Protein AF-A0A2G9IAM1-F1 (afdb_monomer_lite)

Sequence (75 aa):
MGNGGMSHGDVKDGEEENMAAWLLGVNNLKIQPFKLPPLGPHDARIRMKAVGICGSDVHYLKMKLFLVLCNSYVN

Secondary structure (DSSP, 8-state):
-PPPPP------S-----EEEEEEETTEEEEEE-PPPPPPTT------S--PPPHHHHHHHHH--S-----S---

Structure (mmCIF, N/CA/C/O backbone):
data_AF-A0A2G9IAM1-F1
#
_entry.id   AF-A0A2G9IAM1-F1
#
loop_
_atom_site.group_PDB
_atom_site.id
_atom_site.type_symbol
_atom_site.label_atom_id
_atom_site.label_alt_id
_atom_site.label_comp_id
_atom_site.label_asym_id
_atom_site.label_entity_id
_atom_site.label_seq_id
_atom_site.pdbx_PDB_ins_code
_atom_site.Cartn_x
_atom_site.Cartn_y
_atom_site.Cartn_z
_atom_site.occupancy
_atom_site.B_iso_or_equiv
_atom_site.auth_seq_id
_atom_site.auth_comp_id
_atom_site.auth_asym_id
_atom_site.auth_atom_id
_atom_site.pdbx_PDB_model_num
ATOM 1 N N . MET A 1 1 ? -19.199 -22.297 -19.405 1.00 38.28 1 MET A N 1
ATOM 2 C CA . MET A 1 1 ? -18.934 -21.239 -20.404 1.00 38.28 1 MET A CA 1
ATOM 3 C C . MET A 1 1 ? -19.069 -19.906 -19.683 1.00 38.28 1 MET A C 1
ATOM 5 O O . MET A 1 1 ? -20.182 -19.537 -19.339 1.00 38.28 1 MET A O 1
ATOM 9 N N . GLY A 1 2 ? -17.954 -19.278 -19.301 1.00 50.91 2 GLY A N 1
ATOM 10 C CA . GLY A 1 2 ? -17.962 -17.999 -18.582 1.00 50.91 2 GLY A CA 1
ATOM 11 C C . GLY A 1 2 ? -17.789 -16.851 -19.568 1.00 50.91 2 GLY A C 1
ATOM 12 O O . GLY A 1 2 ? -16.799 -16.833 -20.293 1.00 50.91 2 GLY A O 1
ATOM 13 N N . ASN A 1 3 ? -18.750 -15.927 -19.615 1.00 46.88 3 ASN A N 1
ATOM 14 C CA . ASN A 1 3 ? -18.636 -14.709 -20.411 1.00 46.88 3 ASN A CA 1
ATOM 15 C C . ASN A 1 3 ? -17.574 -13.794 -19.789 1.00 46.88 3 ASN A C 1
ATOM 17 O O . ASN A 1 3 ? -17.670 -13.423 -18.619 1.00 46.88 3 ASN A O 1
ATOM 21 N N . GLY A 1 4 ? -16.548 -13.471 -20.579 1.00 45.44 4 GLY A N 1
ATOM 22 C CA . GLY A 1 4 ? -15.495 -12.531 -20.213 1.00 45.44 4 GLY A CA 1
ATOM 23 C C . GLY A 1 4 ? -16.055 -11.124 -20.016 1.00 45.44 4 GLY A C 1
ATOM 24 O O . GLY A 1 4 ? -16.868 -10.649 -20.808 1.00 45.44 4 GLY A O 1
ATOM 25 N N . GLY A 1 5 ? -15.623 -10.470 -18.938 1.00 46.50 5 GLY A N 1
ATOM 26 C CA . GLY A 1 5 ? -15.952 -9.078 -18.653 1.00 46.50 5 GLY A CA 1
ATOM 27 C C . GLY A 1 5 ? -15.266 -8.138 -19.642 1.00 46.50 5 GLY A C 1
ATOM 28 O O . GLY A 1 5 ? -14.064 -8.241 -19.876 1.00 46.50 5 GLY A O 1
ATOM 29 N N . MET A 1 6 ? -16.052 -7.229 -20.214 1.00 49.75 6 MET A N 1
ATOM 30 C CA . MET A 1 6 ? -15.615 -6.186 -21.137 1.00 49.75 6 MET A CA 1
ATOM 31 C C . MET A 1 6 ? -14.624 -5.241 -20.446 1.00 49.75 6 MET A C 1
ATOM 33 O O . MET A 1 6 ? -14.933 -4.656 -19.407 1.00 49.75 6 MET A O 1
ATOM 37 N N . SER A 1 7 ? -13.446 -5.058 -21.039 1.00 54.59 7 SER A N 1
ATOM 38 C CA . SER A 1 7 ? -12.544 -3.960 -20.706 1.00 54.59 7 SER A CA 1
ATOM 39 C C . SER A 1 7 ? -13.167 -2.643 -21.181 1.00 54.59 7 SER A C 1
ATOM 41 O O . SER A 1 7 ? -13.091 -2.314 -22.362 1.00 54.59 7 SER A O 1
ATOM 43 N N . HIS A 1 8 ? -13.789 -1.893 -20.266 1.00 44.09 8 HIS A N 1
ATOM 44 C CA . HIS A 1 8 ? -13.817 -0.430 -20.380 1.00 44.09 8 HIS A CA 1
ATOM 45 C C . HIS A 1 8 ? -12.343 0.009 -20.400 1.00 44.09 8 HIS A C 1
ATOM 47 O O . HIS A 1 8 ? -11.598 -0.351 -19.494 1.00 44.09 8 HIS A O 1
ATOM 53 N N . GLY A 1 9 ? -11.812 0.623 -21.451 1.00 37.88 9 GLY A N 1
ATOM 54 C CA . GLY A 1 9 ? -12.367 1.724 -22.229 1.00 37.88 9 GLY A CA 1
ATOM 55 C C . GLY A 1 9 ? -11.447 2.911 -21.943 1.00 37.88 9 GLY A C 1
ATOM 56 O O . GLY A 1 9 ? -11.290 3.281 -20.783 1.00 37.88 9 GLY A O 1
ATOM 57 N N . ASP A 1 10 ? -10.767 3.410 -22.973 1.00 46.84 10 ASP A N 1
ATOM 58 C CA . ASP A 1 10 ? -9.738 4.450 -22.926 1.00 46.84 10 ASP A CA 1
ATOM 59 C C . ASP A 1 10 ? -10.105 5.640 -22.021 1.00 46.84 10 ASP A C 1
ATOM 61 O O . ASP A 1 10 ? -11.017 6.417 -22.320 1.00 46.84 10 ASP A O 1
ATOM 65 N N . VAL A 1 11 ? -9.362 5.810 -20.921 1.00 46.31 11 VAL A N 1
ATOM 66 C CA . VAL A 1 11 ? -9.404 7.030 -20.107 1.00 46.31 11 VAL A CA 1
ATOM 67 C C . VAL A 1 11 ? -8.436 8.034 -20.726 1.00 46.31 11 VAL A C 1
ATOM 69 O O . VAL A 1 11 ? -7.224 7.837 -20.727 1.00 46.31 11 VAL A O 1
ATOM 72 N N . LYS A 1 12 ? -9.024 9.088 -21.293 1.00 44.34 12 LYS A N 1
ATOM 73 C CA . LYS A 1 12 ? -8.373 10.305 -21.791 1.00 44.34 12 LYS A CA 1
ATOM 74 C C . LYS A 1 12 ? -7.672 11.045 -20.646 1.00 44.34 12 LYS A C 1
ATOM 76 O O . LYS A 1 12 ? -8.181 11.014 -19.532 1.00 44.34 12 LYS A O 1
ATOM 81 N N . ASP A 1 13 ? -6.569 11.725 -20.96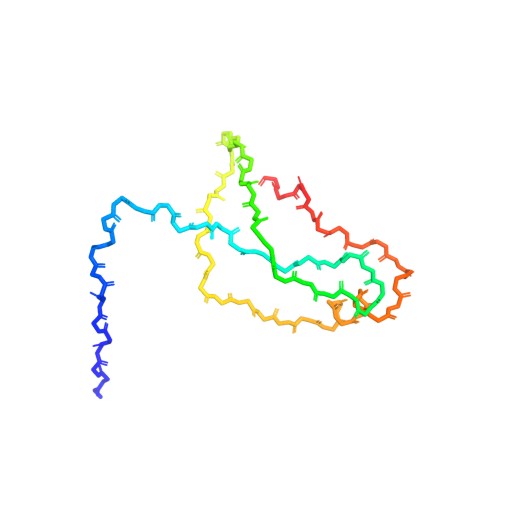3 1.00 42.47 13 ASP A N 1
ATOM 82 C CA . ASP A 1 13 ? -5.726 12.578 -20.103 1.00 42.47 13 ASP A CA 1
ATOM 83 C C . ASP A 1 13 ? -6.449 13.257 -18.925 1.00 42.47 13 ASP A C 1
ATOM 85 O O . ASP A 1 13 ? -6.896 14.402 -18.982 1.00 42.47 13 ASP A O 1
ATOM 89 N N . GLY A 1 14 ? -6.521 12.521 -17.825 1.00 45.94 14 GLY A N 1
ATOM 90 C CA . GLY A 1 14 ? -6.850 12.975 -16.489 1.00 45.94 14 GLY A CA 1
ATOM 91 C C . GLY A 1 14 ? -6.141 11.994 -15.580 1.00 45.94 14 GLY A C 1
ATOM 92 O O . GLY A 1 14 ? -6.611 10.872 -15.416 1.00 45.94 14 GLY A O 1
ATOM 93 N N . GLU A 1 15 ? -4.941 12.357 -15.128 1.00 58.53 15 GLU A N 1
ATOM 94 C CA . GLU A 1 15 ? -4.081 11.491 -14.324 1.00 58.53 15 GLU A CA 1
ATOM 95 C C . GLU A 1 15 ? -4.864 11.010 -13.100 1.00 58.53 15 GLU A C 1
ATOM 97 O O . GLU A 1 15 ? -5.094 11.768 -12.161 1.00 58.53 15 GLU A O 1
ATOM 102 N N . GLU A 1 16 ? -5.332 9.761 -13.122 1.00 68.75 16 GLU A N 1
ATOM 103 C CA . GLU A 1 16 ? -5.960 9.164 -11.952 1.00 68.75 16 GLU A CA 1
ATOM 104 C C . GLU A 1 16 ? -4.899 9.127 -10.846 1.00 68.75 16 GLU A C 1
ATOM 106 O O . GLU A 1 16 ? -3.873 8.444 -10.961 1.00 68.75 16 GLU A O 1
ATOM 111 N N . GLU A 1 17 ? -5.099 9.949 -9.814 1.00 85.25 17 GLU A N 1
ATOM 112 C CA . GLU A 1 17 ? -4.143 10.085 -8.725 1.00 85.25 17 GLU A CA 1
ATOM 113 C C . GLU A 1 17 ? -3.959 8.733 -8.032 1.00 85.25 17 GLU A C 1
ATOM 115 O O . GLU A 1 17 ? -4.916 8.036 -7.690 1.00 85.25 17 GLU A O 1
ATOM 120 N N . ASN A 1 18 ? -2.706 8.341 -7.811 1.00 88.62 18 ASN A N 1
ATOM 121 C CA . ASN A 1 18 ? -2.405 7.063 -7.186 1.00 88.62 18 ASN A CA 1
ATOM 122 C C . ASN A 1 18 ? -2.768 7.102 -5.692 1.00 88.62 18 ASN A C 1
ATOM 124 O O . ASN A 1 18 ? -1.989 7.582 -4.873 1.00 88.62 18 ASN A O 1
ATOM 128 N N . MET A 1 19 ? -3.949 6.605 -5.332 1.00 91.50 19 MET A N 1
ATOM 129 C CA . MET A 1 19 ? -4.432 6.583 -3.949 1.00 91.50 19 MET A CA 1
ATOM 130 C C . MET A 1 19 ? -3.820 5.428 -3.146 1.00 91.50 19 MET A C 1
ATOM 132 O O . MET A 1 19 ? -3.712 4.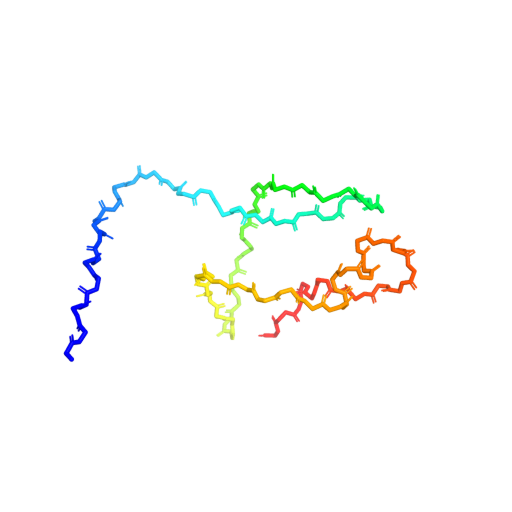303 -3.630 1.00 91.50 19 MET A O 1
ATOM 136 N N . ALA A 1 20 ? -3.475 5.686 -1.884 1.00 92.38 20 ALA A N 1
ATOM 137 C CA . ALA A 1 20 ? -2.947 4.687 -0.956 1.00 92.38 20 ALA A CA 1
ATOM 138 C C . ALA A 1 20 ? -3.584 4.810 0.436 1.00 92.38 20 ALA A C 1
ATOM 140 O O . ALA A 1 20 ? -4.090 5.867 0.816 1.00 92.38 20 ALA A O 1
ATOM 141 N N . ALA A 1 21 ? -3.541 3.729 1.217 1.00 92.38 21 ALA A N 1
ATOM 142 C CA . ALA A 1 21 ? -3.942 3.738 2.620 1.00 92.38 21 ALA A CA 1
ATOM 143 C C . ALA A 1 21 ? -2.753 4.123 3.516 1.00 92.38 21 ALA A C 1
ATOM 145 O O . ALA A 1 21 ? -1.733 3.440 3.552 1.00 92.38 21 ALA A O 1
ATOM 146 N N . TRP A 1 22 ? -2.899 5.214 4.259 1.00 91.00 22 TRP A N 1
ATOM 147 C CA . TRP A 1 22 ? -1.890 5.785 5.143 1.00 91.00 22 TRP A CA 1
ATOM 148 C C . TRP A 1 22 ? -2.254 5.554 6.599 1.00 91.00 22 TRP A C 1
ATOM 150 O O . TRP A 1 22 ? -3.302 6.008 7.063 1.00 91.00 22 TRP A O 1
ATOM 160 N N . LEU A 1 23 ? -1.360 4.911 7.342 1.00 91.75 23 LEU A N 1
ATOM 161 C CA . LEU A 1 23 ? -1.484 4.769 8.787 1.00 91.75 23 LEU A CA 1
ATOM 162 C C . LEU A 1 23 ? -0.783 5.939 9.493 1.00 91.75 23 LEU A C 1
ATOM 164 O O . LEU A 1 23 ? 0.416 5.901 9.760 1.00 91.75 23 LEU A O 1
ATOM 168 N N . LEU A 1 24 ? -1.538 6.988 9.815 1.00 89.50 24 LEU A N 1
ATOM 169 C CA . LEU A 1 24 ? -1.006 8.206 10.444 1.00 89.50 24 LEU A CA 1
ATOM 170 C C . LEU A 1 24 ? -0.820 8.052 11.966 1.00 89.50 24 LEU A C 1
ATOM 172 O O . LEU A 1 24 ? -0.066 8.782 12.604 1.00 89.50 24 LEU A O 1
ATOM 176 N N . GLY A 1 25 ? -1.490 7.075 12.573 1.00 87.00 25 GLY A N 1
ATOM 177 C CA . GLY A 1 25 ? -1.608 6.901 14.020 1.00 87.00 25 GLY A CA 1
ATOM 178 C C . GLY A 1 25 ? -2.122 5.510 14.369 1.00 87.00 25 GLY A C 1
ATOM 179 O O . GLY A 1 25 ? -2.616 4.809 13.491 1.00 87.00 25 GLY A O 1
ATOM 180 N N . VAL A 1 26 ? -2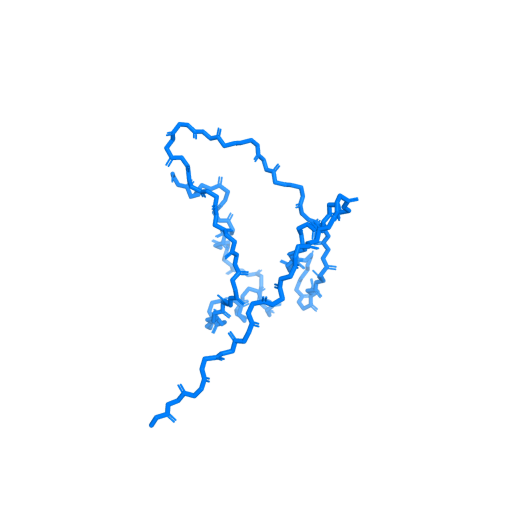.040 5.125 15.646 1.00 89.00 26 VAL A N 1
ATOM 181 C CA . VAL A 1 26 ? -2.835 3.988 16.138 1.00 89.00 26 VAL A CA 1
ATOM 182 C C . VAL A 1 26 ? -4.300 4.271 15.809 1.00 89.00 26 VAL A C 1
ATOM 184 O O . VAL A 1 26 ? -4.784 5.373 16.061 1.00 89.00 26 VAL A O 1
ATOM 187 N N . ASN A 1 27 ? -4.969 3.308 15.179 1.00 89.88 27 ASN A N 1
ATOM 188 C CA . ASN A 1 27 ? -6.363 3.383 14.748 1.00 89.88 27 ASN A CA 1
ATOM 189 C C . ASN A 1 27 ? -6.698 4.552 13.796 1.00 89.88 27 ASN A C 1
ATOM 191 O O . ASN A 1 27 ? -7.869 4.880 13.626 1.00 89.88 27 ASN A O 1
ATOM 195 N N . ASN A 1 28 ? -5.704 5.164 13.143 1.00 90.94 28 ASN A N 1
ATOM 196 C CA . ASN A 1 28 ? -5.902 6.300 12.239 1.00 90.94 28 ASN A CA 1
ATOM 197 C C . ASN A 1 28 ? -5.402 5.958 10.829 1.00 90.94 28 ASN A C 1
ATOM 199 O O . ASN A 1 28 ? -4.291 6.331 10.441 1.00 90.94 28 ASN A O 1
ATOM 203 N N . LEU A 1 29 ? -6.230 5.211 10.095 1.00 92.00 29 LEU A N 1
ATOM 204 C CA . LEU A 1 29 ? -6.016 4.851 8.695 1.00 92.00 29 LEU A CA 1
ATOM 205 C C . LEU A 1 29 ? -6.799 5.813 7.790 1.00 92.00 29 LEU A C 1
ATOM 207 O O . LEU A 1 29 ? -8.004 5.982 7.973 1.00 92.00 29 LEU A O 1
ATOM 211 N N . LYS A 1 30 ? -6.134 6.430 6.809 1.00 90.94 30 LYS A N 1
ATOM 212 C CA . LYS A 1 30 ? -6.758 7.348 5.841 1.00 90.94 30 LYS A CA 1
ATOM 213 C C . LYS A 1 30 ? -6.357 7.015 4.414 1.00 90.94 30 LYS A C 1
ATOM 215 O O . LYS A 1 30 ? -5.199 6.704 4.168 1.00 90.94 30 LYS A O 1
ATOM 220 N N . ILE A 1 31 ? -7.280 7.149 3.469 1.00 91.81 31 ILE A N 1
ATOM 221 C CA . ILE A 1 31 ? -6.965 7.048 2.040 1.00 91.81 31 ILE A CA 1
ATOM 222 C C . ILE A 1 31 ? -6.511 8.424 1.549 1.00 91.81 31 ILE A C 1
ATOM 224 O O . ILE A 1 31 ? -7.239 9.399 1.723 1.00 91.81 31 ILE A O 1
ATOM 228 N N . GLN A 1 32 ? -5.301 8.520 1.000 1.00 90.75 32 GLN A N 1
ATOM 229 C CA . GLN A 1 32 ? -4.726 9.777 0.506 1.00 90.75 32 GLN A CA 1
ATOM 230 C C . GLN A 1 32 ? -3.877 9.534 -0.752 1.00 90.75 32 GLN A C 1
ATOM 232 O O . GLN A 1 32 ? -3.359 8.422 -0.916 1.00 90.75 32 GLN A O 1
ATOM 237 N N . PRO A 1 33 ? -3.691 10.552 -1.612 1.00 91.62 33 PRO A N 1
ATOM 238 C CA . PRO A 1 33 ? -2.814 10.450 -2.773 1.00 91.62 33 PRO A CA 1
ATOM 239 C C . PRO A 1 33 ? -1.371 10.115 -2.371 1.00 91.62 33 PRO A C 1
ATOM 241 O O . PRO A 1 33 ? -0.850 10.609 -1.370 1.00 91.62 33 PRO A O 1
ATOM 244 N N . PHE A 1 34 ? -0.710 9.277 -3.162 1.00 88.62 34 PHE A N 1
ATOM 245 C CA . PHE A 1 34 ? 0.696 8.920 -3.035 1.00 88.62 34 PHE A CA 1
ATOM 246 C C . PHE A 1 34 ? 1.419 9.215 -4.344 1.00 88.62 34 PHE A C 1
ATOM 248 O O . PHE A 1 34 ? 1.184 8.571 -5.371 1.00 88.62 34 PHE A O 1
ATOM 255 N N . LYS A 1 35 ? 2.347 10.172 -4.286 1.00 88.50 35 LYS A N 1
ATOM 256 C CA . LYS A 1 35 ? 3.219 10.496 -5.410 1.00 88.50 35 LYS A CA 1
ATOM 257 C C . LYS A 1 35 ? 4.265 9.398 -5.572 1.00 88.50 35 LYS A C 1
ATOM 259 O O . LYS A 1 35 ? 5.087 9.186 -4.686 1.00 88.50 35 LYS A O 1
ATOM 264 N N . LEU A 1 36 ? 4.229 8.722 -6.715 1.00 86.56 36 LEU A N 1
ATOM 265 C CA . LEU A 1 36 ? 5.164 7.647 -7.018 1.00 86.56 36 LEU A CA 1
ATOM 266 C C . LEU A 1 36 ? 6.592 8.203 -7.181 1.00 86.56 36 LEU A C 1
ATOM 268 O O . LEU A 1 36 ? 6.769 9.203 -7.887 1.00 86.56 36 LEU A O 1
ATOM 272 N N . PRO A 1 37 ? 7.605 7.583 -6.549 1.00 89.00 37 PRO A N 1
ATOM 273 C CA . PRO A 1 37 ? 9.001 7.934 -6.780 1.00 89.00 37 PRO A CA 1
ATOM 274 C C . PRO A 1 37 ? 9.449 7.521 -8.196 1.00 89.00 37 PRO A C 1
ATOM 276 O O . PRO A 1 37 ? 8.791 6.694 -8.836 1.00 89.00 37 PRO A O 1
ATOM 279 N N . PRO A 1 38 ? 10.557 8.089 -8.709 1.00 90.88 38 PRO A N 1
ATOM 280 C CA . PRO A 1 38 ? 11.170 7.609 -9.945 1.00 90.88 38 PRO A CA 1
ATOM 281 C C . PRO A 1 38 ? 11.674 6.170 -9.774 1.00 90.88 38 PRO A C 1
ATOM 283 O O . PRO A 1 38 ? 12.117 5.797 -8.691 1.00 90.88 38 PRO A O 1
ATOM 286 N N . LEU A 1 39 ? 11.610 5.381 -10.848 1.00 92.25 39 LEU A N 1
ATOM 287 C CA . LEU A 1 39 ? 12.024 3.975 -10.852 1.00 92.25 39 LEU A CA 1
ATOM 288 C C . LEU A 1 39 ? 13.523 3.839 -11.130 1.00 92.25 39 LEU A C 1
ATOM 290 O O . LEU A 1 39 ? 14.060 4.526 -12.005 1.00 92.25 39 LEU A O 1
ATOM 294 N N . GLY A 1 40 ? 14.173 2.924 -10.416 1.00 94.81 40 GLY A N 1
ATOM 295 C CA . GLY A 1 40 ? 15.522 2.460 -10.708 1.00 94.81 40 GLY A CA 1
ATOM 296 C C . GLY A 1 40 ? 15.576 1.439 -11.858 1.00 94.81 40 GLY A C 1
ATOM 297 O O . GLY A 1 40 ? 14.542 0.985 -12.350 1.00 94.81 40 GLY A O 1
ATOM 298 N N . PRO A 1 41 ? 16.786 1.040 -12.297 1.00 94.88 41 PRO A N 1
ATOM 299 C CA . PRO A 1 41 ? 16.972 0.100 -13.410 1.00 94.88 41 PRO A CA 1
ATOM 300 C C . PRO A 1 41 ? 16.421 -1.315 -13.181 1.00 94.88 41 PRO A C 1
ATOM 302 O O . PRO A 1 41 ? 16.270 -2.066 -14.144 1.00 94.88 41 PRO A O 1
ATOM 305 N N . HIS A 1 42 ? 16.164 -1.695 -11.928 1.00 96.12 42 HIS A N 1
ATOM 306 C CA . HIS A 1 42 ? 15.707 -3.034 -11.548 1.00 96.12 42 HIS A CA 1
ATOM 307 C C . HIS A 1 42 ? 14.297 -3.043 -10.940 1.00 96.12 42 HIS A C 1
ATOM 309 O O . HIS A 1 42 ? 13.792 -4.108 -10.592 1.00 96.12 42 HIS A O 1
ATOM 315 N N . ASP A 1 43 ? 13.628 -1.890 -10.914 1.00 94.06 43 ASP A N 1
ATOM 316 C CA . ASP A 1 43 ? 12.307 -1.746 -10.314 1.00 94.06 43 ASP A CA 1
ATOM 317 C C . ASP A 1 43 ? 11.206 -2.065 -11.333 1.00 94.06 43 ASP A C 1
ATOM 319 O O . ASP A 1 43 ? 11.303 -1.754 -12.525 1.00 94.06 43 ASP A O 1
ATOM 323 N N . ALA A 1 44 ? 10.086 -2.601 -10.849 1.00 89.31 44 ALA A N 1
ATOM 324 C CA . ALA A 1 44 ? 8.881 -2.792 -11.647 1.00 89.31 44 ALA A CA 1
ATOM 325 C C . ALA A 1 44 ? 7.723 -1.936 -11.121 1.00 89.31 44 ALA A C 1
ATOM 327 O O . ALA A 1 44 ? 7.411 -1.934 -9.929 1.00 89.31 44 ALA A O 1
ATOM 328 N N . ARG A 1 45 ? 7.011 -1.255 -12.028 1.00 89.25 45 ARG A N 1
ATOM 329 C CA . ARG A 1 45 ? 5.774 -0.536 -11.692 1.00 89.25 45 ARG A CA 1
ATOM 330 C C . ARG A 1 45 ? 4.570 -1.447 -11.859 1.00 89.25 45 ARG A C 1
ATOM 332 O O . ARG A 1 45 ? 4.210 -1.816 -12.974 1.00 89.25 45 ARG A O 1
ATOM 339 N N . ILE A 1 46 ? 3.915 -1.757 -10.746 1.00 89.19 46 ILE A N 1
ATOM 340 C CA . ILE A 1 46 ? 2.750 -2.642 -10.720 1.00 89.19 46 ILE A CA 1
ATOM 341 C C . ILE A 1 46 ? 1.473 -1.830 -10.510 1.00 89.19 46 ILE A C 1
ATOM 343 O O . ILE A 1 46 ? 1.373 -1.039 -9.573 1.00 89.19 46 ILE A O 1
ATOM 347 N N . ARG A 1 47 ? 0.470 -2.047 -11.369 1.00 88.19 47 ARG A N 1
ATOM 348 C CA . ARG A 1 47 ? -0.887 -1.530 -11.154 1.00 88.19 47 ARG A CA 1
ATOM 349 C C . ARG A 1 47 ? -1.643 -2.500 -10.250 1.00 88.19 47 ARG A C 1
ATOM 351 O O . ARG A 1 47 ? -2.001 -3.598 -10.674 1.00 88.19 47 ARG A O 1
ATOM 358 N N . MET A 1 48 ? -1.885 -2.089 -9.011 1.00 87.25 48 MET A N 1
ATOM 359 C CA . MET A 1 48 ? -2.593 -2.918 -8.038 1.00 87.25 48 MET A CA 1
ATOM 360 C C . MET A 1 48 ? -4.070 -3.061 -8.419 1.00 87.25 48 MET A C 1
ATOM 362 O O . MET A 1 48 ? -4.774 -2.068 -8.570 1.00 87.25 48 MET A O 1
ATOM 366 N N . LYS A 1 49 ? -4.544 -4.306 -8.559 1.00 87.69 49 LYS A N 1
ATOM 367 C CA . LYS A 1 49 ? -5.972 -4.622 -8.752 1.00 87.69 49 LYS A CA 1
ATOM 368 C C . LYS A 1 49 ? -6.665 -4.980 -7.437 1.00 87.69 49 LYS A C 1
ATOM 370 O O . LYS A 1 49 ? -7.820 -4.624 -7.234 1.00 87.69 49 LYS A O 1
ATOM 375 N N . ALA A 1 50 ? -5.973 -5.721 -6.575 1.00 87.12 50 ALA A N 1
ATOM 376 C CA . ALA A 1 50 ? -6.454 -6.147 -5.267 1.00 87.12 50 ALA A CA 1
ATOM 377 C C . ALA A 1 50 ? -5.266 -6.502 -4.364 1.00 87.12 50 ALA A C 1
ATOM 379 O O . ALA A 1 50 ? -4.223 -6.934 -4.856 1.00 87.12 50 ALA A O 1
ATOM 380 N N . VAL A 1 51 ? -5.450 -6.359 -3.051 1.00 91.12 51 VAL A N 1
ATOM 381 C CA . VAL A 1 51 ? -4.501 -6.784 -2.016 1.00 91.12 51 VAL A CA 1
ATOM 382 C C . VAL A 1 51 ? -5.273 -7.454 -0.880 1.00 91.12 51 VAL A C 1
ATOM 384 O O . VAL A 1 51 ? -6.350 -6.993 -0.500 1.00 91.12 51 VAL A O 1
ATOM 387 N N . GLY A 1 52 ? -4.756 -8.571 -0.372 1.00 89.81 52 GLY A N 1
ATOM 388 C CA . GLY A 1 52 ? -5.302 -9.225 0.815 1.00 89.81 52 GLY A CA 1
ATOM 389 C C . GLY A 1 52 ? -4.758 -8.576 2.083 1.00 89.81 52 GLY A C 1
ATOM 390 O O . GLY A 1 52 ? -3.577 -8.250 2.138 1.00 89.81 52 GLY A O 1
ATOM 391 N N . ILE A 1 53 ? -5.604 -8.412 3.098 1.00 89.94 53 ILE A N 1
ATOM 392 C CA . ILE A 1 53 ? -5.184 -7.910 4.412 1.00 89.94 53 ILE A CA 1
ATOM 393 C C . ILE A 1 53 ? -4.670 -9.07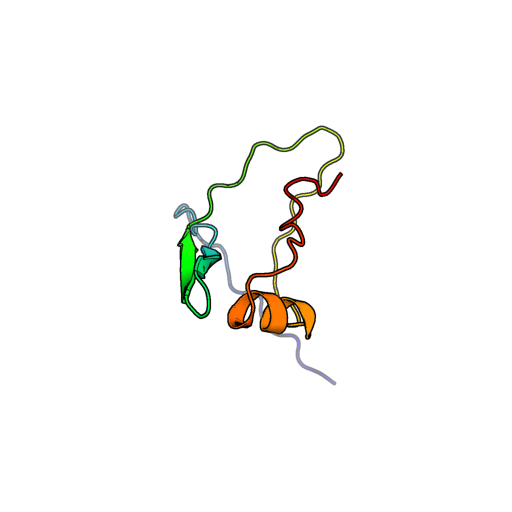4 5.258 1.00 89.94 53 ILE A C 1
ATOM 395 O O . ILE A 1 53 ? -5.364 -10.080 5.425 1.00 89.94 53 ILE A O 1
ATOM 399 N N . CYS A 1 54 ? -3.470 -8.924 5.814 1.00 91.38 54 CYS A N 1
ATOM 400 C CA . CYS A 1 54 ? -2.863 -9.887 6.725 1.00 91.38 54 CYS A CA 1
ATOM 401 C C . CYS A 1 54 ? -3.071 -9.466 8.192 1.00 91.38 54 CYS A C 1
ATOM 403 O O . CYS A 1 54 ? -3.303 -8.298 8.510 1.00 91.38 54 CYS A O 1
ATOM 405 N N . GLY A 1 55 ? -2.941 -10.414 9.125 1.00 88.56 55 GLY A N 1
ATOM 406 C CA . GLY A 1 55 ? -2.988 -10.123 10.562 1.00 88.56 55 GLY A CA 1
ATOM 407 C C . GLY A 1 55 ? -1.927 -9.109 11.012 1.00 88.56 55 GLY A C 1
ATOM 408 O O . GLY A 1 55 ? -2.180 -8.341 11.941 1.00 88.56 55 GLY A O 1
ATOM 409 N N . SER A 1 56 ? -0.784 -9.043 10.318 1.00 86.44 56 SER A N 1
ATOM 410 C CA . SER A 1 56 ? 0.246 -8.022 10.543 1.00 86.44 56 SER A CA 1
ATOM 411 C C . SER A 1 56 ? -0.299 -6.610 10.343 1.00 86.44 56 SER A C 1
ATOM 413 O O . SER A 1 56 ? -0.067 -5.749 11.184 1.00 86.44 56 SER A O 1
ATOM 415 N N . ASP A 1 57 ? -1.092 -6.375 9.299 1.00 87.50 57 ASP A N 1
ATOM 416 C C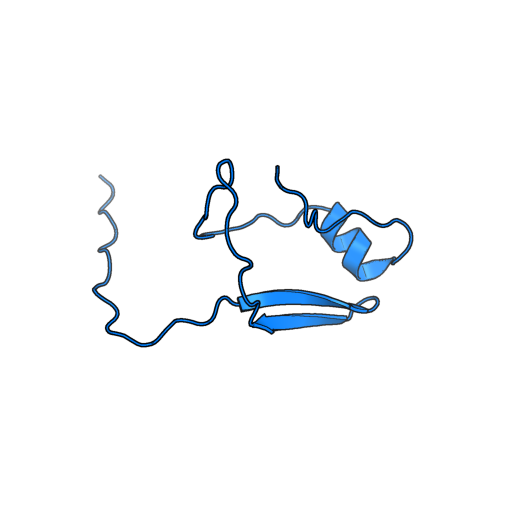A . ASP A 1 57 ? -1.628 -5.047 8.976 1.00 87.50 57 ASP A CA 1
ATOM 417 C C . ASP A 1 57 ? -2.592 -4.564 10.067 1.00 87.50 57 ASP A C 1
ATOM 419 O O . ASP A 1 57 ? -2.575 -3.402 10.480 1.00 87.50 57 ASP A O 1
ATOM 423 N N . VAL A 1 58 ? -3.393 -5.487 10.608 1.00 88.44 58 VAL A N 1
ATOM 424 C CA . VAL A 1 58 ? -4.290 -5.219 11.742 1.00 88.44 58 VAL A CA 1
ATOM 425 C C . VAL A 1 58 ? -3.495 -4.948 13.017 1.00 88.44 58 VAL A C 1
ATOM 427 O O . VAL A 1 58 ? -3.876 -4.089 13.817 1.00 88.44 58 VAL A O 1
ATOM 430 N N . HIS A 1 59 ? -2.382 -5.655 13.209 1.00 87.06 59 HIS A N 1
ATOM 431 C CA . HIS A 1 59 ? -1.482 -5.424 14.330 1.00 87.06 59 HIS A CA 1
ATOM 432 C C . HIS A 1 59 ? -0.847 -4.025 14.259 1.00 87.06 59 HIS A C 1
ATOM 434 O O . HIS A 1 59 ? -0.842 -3.308 15.262 1.00 87.06 59 HIS A O 1
ATOM 440 N N . TYR A 1 60 ? -0.425 -3.580 13.069 1.00 82.25 60 TY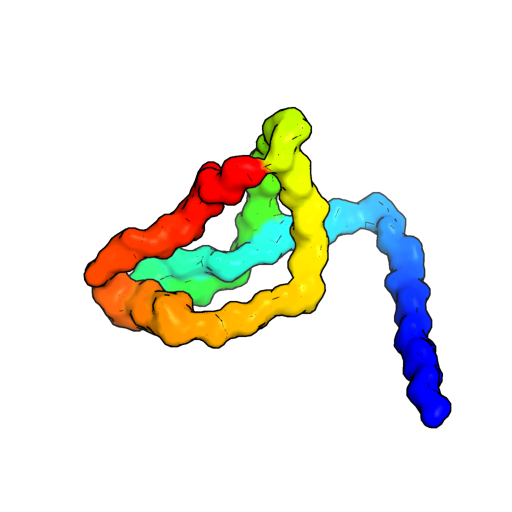R A N 1
ATOM 441 C CA . TYR A 1 60 ? 0.033 -2.206 12.829 1.00 82.25 60 TYR A CA 1
ATOM 442 C C . TYR A 1 60 ? -1.038 -1.178 13.139 1.00 82.25 60 TYR A C 1
ATOM 444 O O . TYR A 1 60 ? -0.774 -0.198 13.840 1.00 82.25 60 TYR A O 1
ATOM 452 N N . LEU A 1 61 ? -2.253 -1.428 12.654 1.00 86.75 61 LEU A N 1
ATOM 453 C CA . LEU A 1 61 ? -3.384 -0.543 12.870 1.00 86.75 61 LEU A CA 1
ATOM 454 C C . LEU A 1 61 ? -3.693 -0.368 14.361 1.00 86.75 61 LEU A C 1
ATOM 456 O O . LEU A 1 61 ? -4.005 0.744 14.776 1.00 86.75 61 LEU A O 1
ATOM 460 N N . LYS A 1 62 ? -3.609 -1.435 15.164 1.00 82.75 62 LYS A N 1
ATOM 461 C CA . LYS A 1 62 ? -4.057 -1.423 16.565 1.00 82.75 62 LYS A CA 1
ATOM 462 C C . LYS A 1 62 ? -2.970 -1.154 17.601 1.00 82.75 62 LYS A C 1
ATOM 464 O O . LYS A 1 62 ? -3.298 -0.593 18.639 1.00 82.75 62 LYS A O 1
ATOM 469 N N . MET A 1 63 ? -1.725 -1.587 17.388 1.00 67.81 63 MET A N 1
ATOM 470 C CA . MET A 1 63 ? -0.785 -1.722 18.510 1.00 67.81 63 MET A CA 1
ATOM 471 C C . MET A 1 63 ? 0.410 -0.762 18.495 1.00 67.81 63 MET A C 1
ATOM 473 O O . MET A 1 63 ? 0.956 -0.532 19.565 1.00 67.81 63 MET A O 1
ATOM 477 N N . LYS A 1 64 ? 0.837 -0.206 17.343 1.00 62.81 64 LYS A N 1
ATOM 478 C CA . LYS A 1 64 ? 2.109 0.557 17.191 1.00 62.81 64 LYS A CA 1
ATOM 479 C C . LYS A 1 64 ? 3.197 0.157 18.217 1.00 62.81 64 LYS A C 1
ATOM 481 O O . LYS A 1 64 ? 3.632 0.979 19.016 1.00 62.81 64 LYS A O 1
ATOM 486 N N . LEU A 1 65 ? 3.675 -1.088 18.172 1.00 43.16 65 LEU A N 1
ATOM 487 C CA . LEU A 1 65 ? 4.972 -1.446 18.761 1.00 43.16 65 LEU A CA 1
ATOM 488 C C . LEU A 1 65 ? 5.570 -2.684 18.084 1.00 43.16 65 LEU A C 1
ATOM 490 O O . LEU A 1 65 ? 5.701 -3.726 18.706 1.00 43.16 65 LEU A O 1
ATOM 494 N N . PHE A 1 66 ? 5.893 -2.559 16.798 1.00 40.44 66 PHE A N 1
ATOM 495 C CA . PHE A 1 66 ? 7.098 -3.126 16.174 1.00 40.44 66 PHE A CA 1
ATOM 496 C C . PHE A 1 66 ? 7.081 -2.691 14.712 1.00 40.44 66 PHE A C 1
ATOM 498 O O . PHE A 1 66 ? 6.267 -3.208 13.966 1.00 40.44 66 PHE A O 1
ATOM 505 N N . LEU A 1 67 ? 7.883 -1.708 14.294 1.00 41.38 67 LEU A N 1
ATOM 506 C CA . LEU A 1 67 ? 8.011 -1.321 12.882 1.00 41.38 67 LEU A CA 1
ATOM 507 C C . LEU A 1 67 ? 8.189 -2.562 11.975 1.00 41.38 67 LEU A C 1
ATOM 509 O O . LEU A 1 67 ? 9.206 -3.239 12.053 1.00 41.38 67 LEU A O 1
ATOM 513 N N . VAL A 1 68 ? 7.244 -2.806 11.072 1.00 39.59 68 VAL A N 1
ATOM 514 C CA . VAL A 1 68 ? 7.484 -3.361 9.732 1.00 39.59 68 VAL A CA 1
ATOM 515 C C . VAL A 1 68 ? 6.905 -2.265 8.858 1.00 39.59 68 VAL A C 1
ATOM 517 O O . VAL A 1 68 ? 5.704 -2.017 8.832 1.00 39.59 68 VAL A O 1
ATOM 520 N N . LEU A 1 69 ? 7.767 -1.331 8.470 1.00 42.12 69 LEU A N 1
ATOM 521 C CA . LEU A 1 69 ? 8.337 -1.371 7.133 1.00 42.12 69 LEU A CA 1
ATOM 522 C C . LEU A 1 69 ? 7.208 -1.605 6.124 1.00 42.12 69 LEU A C 1
ATOM 524 O O . LEU A 1 69 ? 7.075 -2.674 5.538 1.00 42.12 69 LEU A O 1
ATOM 528 N N . CYS A 1 70 ? 6.462 -0.532 5.843 1.00 37.31 70 CYS A N 1
ATOM 529 C CA . CYS A 1 70 ? 6.332 -0.191 4.436 1.00 37.31 70 CYS A CA 1
ATOM 530 C C . CYS A 1 70 ? 7.776 -0.115 3.939 1.00 37.31 70 CYS A C 1
ATOM 532 O O . CYS A 1 70 ? 8.500 0.835 4.240 1.00 37.31 70 CYS A O 1
ATOM 534 N N . ASN A 1 71 ? 8.240 -1.231 3.383 1.00 35.81 71 ASN A N 1
ATOM 535 C CA . ASN A 1 71 ? 9.492 -1.317 2.680 1.00 35.81 71 ASN A CA 1
ATOM 536 C C . ASN A 1 71 ? 9.404 -0.245 1.593 1.00 35.81 71 ASN A C 1
ATOM 538 O O . ASN A 1 71 ? 8.888 -0.484 0.509 1.00 35.81 71 ASN A O 1
ATOM 542 N N . SER A 1 72 ? 9.963 0.928 1.883 1.00 42.03 72 SER A N 1
ATOM 543 C CA . SER A 1 72 ? 10.498 1.841 0.873 1.00 42.03 72 SER A CA 1
ATOM 544 C C . SER A 1 72 ? 11.714 1.224 0.152 1.00 42.03 72 SER A C 1
ATOM 546 O O . SER A 1 72 ? 12.427 1.928 -0.545 1.00 42.03 72 SER A O 1
ATOM 548 N N . TYR A 1 73 ? 11.950 -0.079 0.336 1.00 42.00 73 TYR A N 1
ATOM 549 C CA . TYR A 1 73 ? 12.880 -0.945 -0.372 1.00 42.00 73 TYR A CA 1
ATOM 550 C C . TYR A 1 73 ? 12.127 -2.217 -0.786 1.00 42.00 73 TYR A C 1
ATOM 552 O O . TYR A 1 73 ? 12.238 -3.275 -0.169 1.00 42.00 73 TYR A O 1
ATOM 560 N N . VAL A 1 74 ? 11.304 -2.112 -1.822 1.00 30.30 74 VAL A N 1
ATOM 561 C CA . VAL A 1 74 ? 11.221 -3.227 -2.768 1.00 30.30 74 VAL A CA 1
ATOM 562 C C . VAL A 1 74 ? 12.449 -3.023 -3.657 1.00 30.30 74 VAL A C 1
ATOM 564 O O . VAL A 1 74 ? 12.561 -1.955 -4.250 1.00 30.30 74 VAL A O 1
ATOM 567 N N . ASN A 1 75 ? 13.411 -3.953 -3.576 1.00 35.47 75 ASN A N 1
ATOM 568 C CA . ASN A 1 75 ? 14.635 -3.963 -4.398 1.00 35.47 75 ASN A CA 1
ATOM 569 C C . ASN A 1 75 ? 14.320 -3.917 -5.894 1.00 35.47 75 ASN A C 1
ATOM 571 O O . ASN A 1 75 ? 13.256 -4.468 -6.269 1.00 35.47 75 ASN A O 1
#

Radius of gyration: 16.72 Å; chains: 1; bounding box: 36×34×42 Å

Organism: NCBI:txid429701

Foldseek 3Di:
DDDDDDDDDDDPPDPPFQWDWDQPDQQDIDIDGDDDDDDDPPDDDDDDPDDDDDPVNVCVNHPPPDDDDPPPDPD

pLDDT: mean 72.66, std 22.18, range [30.3, 96.12]

InterPro domains:
  IPR011032 GroES-like superfamily [SSF50129] (18-62)